Protein AF-A0A345CV96-F1 (afdb_monomer_lite)

Radius of gyration: 43.62 Å; chains: 1; bounding box: 49×122×83 Å

Organism: NCBI:txid65700

pLDDT: mean 70.49, std 18.49, range [38.62, 96.12]

Sequence (139 aa):
MPASTINNYLHKGTEPALGVVLAIAEVEQISLEWLASGLNKDGLAISNPKSSGDDPLKFTWLMIYEFLSREDAEALIRLIHQEGARGILTYPRKDDSIDKAFEDEGASHSAARNQKRALQDGKLDITQSPASDNKGQAR

Secondary structure (DSSP, 8-state):
--HHHHHHHHHS-PPPPHHHHHHHHHHHT--HHHHHHS--SSS--SS---SS---HHHHHHHHHHHHS-HHHHHHHHHHHHHHHHHHHHHS----HHHHHHHHHHHHHHHHHHHHHHHHHTT-----------------

Foldseek 3Di:
DDPVVVVCVPPVVDDDDPVVLVVCCVVVVHDSCCSPPVDDPDPPDDDDPDDDDDDVVVVVVVVVVVPDDPVRVVVVVVVVVVVVVVVVVVPPPPPPVVVVVVVVVVVVVVVVVVVVVVVVVPDDDDDDDDDDDDDDDDD

Structure (mmCIF, N/CA/C/O backbone):
data_AF-A0A345CV96-F1
#
_entry.id   AF-A0A345CV96-F1
#
loop_
_atom_site.group_PDB
_atom_site.id
_atom_site.type_symbol
_atom_site.label_atom_id
_atom_site.label_alt_id
_atom_site.label_comp_id
_atom_site.label_asym_id
_atom_site.label_entity_id
_atom_site.label_seq_id
_atom_site.pdbx_PDB_ins_code
_atom_site.Cartn_x
_atom_site.Cartn_y
_atom_site.Cartn_z
_atom_site.occupancy
_atom_site.B_iso_or_equiv
_atom_site.auth_seq_id
_atom_site.auth_comp_id
_atom_site.auth_asym_id
_atom_site.auth_atom_id
_atom_site.pdbx_PDB_model_num
ATOM 1 N N . MET A 1 1 ? 8.789 -19.114 -24.663 1.00 65.62 1 MET A N 1
ATOM 2 C CA . MET A 1 1 ? 9.533 -18.458 -25.766 1.00 65.62 1 MET A CA 1
ATOM 3 C C . MET A 1 1 ? 10.956 -19.003 -25.827 1.00 65.62 1 MET A C 1
ATOM 5 O O . MET A 1 1 ? 11.481 -19.331 -24.771 1.00 65.62 1 MET A O 1
ATOM 9 N N . PRO A 1 2 ? 11.583 -19.111 -27.012 1.00 84.12 2 PRO A N 1
ATOM 10 C CA . PRO A 1 2 ? 12.987 -19.511 -27.135 1.00 84.12 2 PRO A CA 1
ATOM 11 C C . PRO A 1 2 ? 13.948 -18.445 -26.585 1.00 84.12 2 PRO A C 1
ATOM 13 O O . PRO A 1 2 ? 13.756 -17.252 -26.820 1.00 84.12 2 PRO A O 1
ATOM 16 N N . ALA A 1 3 ? 15.027 -18.866 -25.918 1.00 79.00 3 ALA A N 1
ATOM 17 C CA . ALA A 1 3 ? 16.037 -17.956 -25.360 1.00 79.00 3 ALA A CA 1
ATOM 18 C C . ALA A 1 3 ? 16.734 -17.092 -26.433 1.00 79.00 3 ALA A C 1
ATOM 20 O O . ALA A 1 3 ? 17.081 -15.937 -26.195 1.00 79.00 3 ALA A O 1
ATOM 21 N N . SER A 1 4 ? 16.884 -17.626 -27.649 1.00 79.88 4 SER A N 1
ATOM 22 C CA . SER A 1 4 ? 17.432 -16.900 -28.800 1.00 79.88 4 SER A CA 1
ATOM 23 C C . SER A 1 4 ? 16.568 -15.707 -29.221 1.00 79.88 4 SER A C 1
ATOM 25 O O . SER A 1 4 ? 17.105 -14.699 -29.677 1.00 79.88 4 SER A O 1
ATOM 27 N N . THR A 1 5 ? 15.247 -15.793 -29.036 1.00 82.81 5 THR A N 1
ATOM 28 C CA . THR A 1 5 ? 14.296 -14.720 -29.351 1.00 82.81 5 THR A CA 1
ATOM 29 C C . THR A 1 5 ? 14.452 -13.546 -28.382 1.00 82.81 5 THR A C 1
ATOM 31 O O . THR A 1 5 ? 14.539 -12.407 -28.829 1.00 82.81 5 THR A O 1
ATOM 34 N N . ILE A 1 6 ? 14.607 -13.816 -27.081 1.00 81.06 6 ILE A N 1
ATOM 35 C CA . ILE A 1 6 ? 14.877 -12.788 -26.058 1.00 81.06 6 ILE A CA 1
ATOM 36 C C . ILE A 1 6 ? 16.211 -12.087 -26.323 1.00 81.06 6 ILE A C 1
ATOM 38 O O . ILE A 1 6 ? 16.302 -10.863 -26.268 1.00 81.06 6 ILE A O 1
ATOM 42 N N . ASN A 1 7 ? 17.246 -12.855 -26.668 1.00 81.12 7 ASN A N 1
ATOM 43 C CA . ASN A 1 7 ? 18.571 -12.300 -26.927 1.00 81.12 7 ASN A CA 1
ATOM 44 C C . ASN A 1 7 ? 18.579 -11.301 -28.100 1.00 81.12 7 ASN A C 1
ATOM 46 O O . ASN A 1 7 ? 19.342 -10.334 -28.096 1.00 81.12 7 ASN A O 1
ATOM 50 N N . ASN A 1 8 ? 17.714 -11.515 -29.094 1.00 83.31 8 ASN A N 1
ATOM 51 C CA . ASN A 1 8 ? 17.547 -10.569 -30.191 1.00 83.31 8 ASN A CA 1
ATOM 52 C C . ASN A 1 8 ? 16.914 -9.252 -29.703 1.00 83.31 8 ASN A C 1
ATOM 54 O O . ASN A 1 8 ? 17.420 -8.187 -30.053 1.00 83.31 8 ASN A O 1
ATOM 58 N N . TYR A 1 9 ? 15.889 -9.309 -28.845 1.00 83.62 9 TYR A N 1
ATOM 59 C CA . TYR A 1 9 ? 15.255 -8.111 -28.278 1.00 83.62 9 TYR A CA 1
ATOM 60 C C . TYR A 1 9 ? 16.213 -7.288 -27.405 1.00 83.62 9 TYR A C 1
ATOM 62 O O . TYR A 1 9 ? 16.194 -6.065 -27.473 1.00 83.62 9 TYR A O 1
ATOM 70 N N . LEU A 1 10 ? 17.095 -7.944 -26.645 1.00 79.69 10 LEU A N 1
ATOM 71 C CA . LEU A 1 10 ? 18.016 -7.266 -25.725 1.00 79.69 10 LEU A CA 1
ATOM 72 C C . LEU A 1 10 ? 19.233 -6.632 -26.416 1.00 79.69 10 LEU A C 1
ATOM 74 O O . LEU A 1 10 ? 19.658 -5.549 -26.027 1.00 79.69 10 LEU A O 1
ATOM 78 N N . HIS A 1 11 ? 19.809 -7.294 -27.425 1.00 80.19 11 HIS A N 1
ATOM 79 C CA . HIS A 1 11 ? 21.111 -6.886 -27.978 1.00 80.19 11 HIS A CA 1
ATOM 80 C C . HIS A 1 11 ? 21.063 -6.407 -29.425 1.00 80.19 11 HIS A C 1
ATOM 82 O O . HIS A 1 11 ? 21.991 -5.740 -29.876 1.00 80.19 11 HIS A O 1
ATOM 88 N N . LYS A 1 12 ? 20.023 -6.771 -30.182 1.00 79.94 12 LYS A N 1
ATOM 89 C CA . LYS A 1 1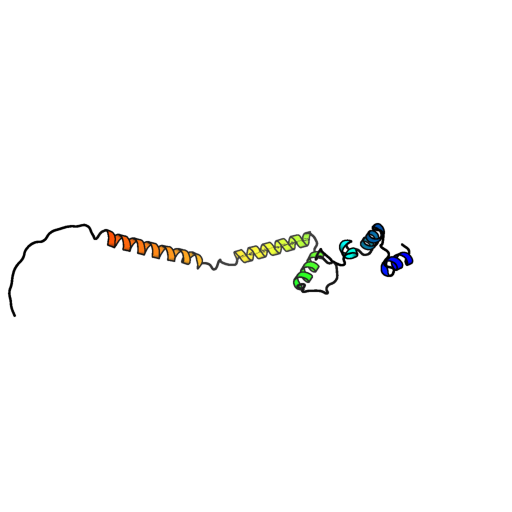2 ? 19.961 -6.496 -31.626 1.00 79.94 12 LYS A CA 1
ATOM 90 C C . LYS A 1 12 ? 19.001 -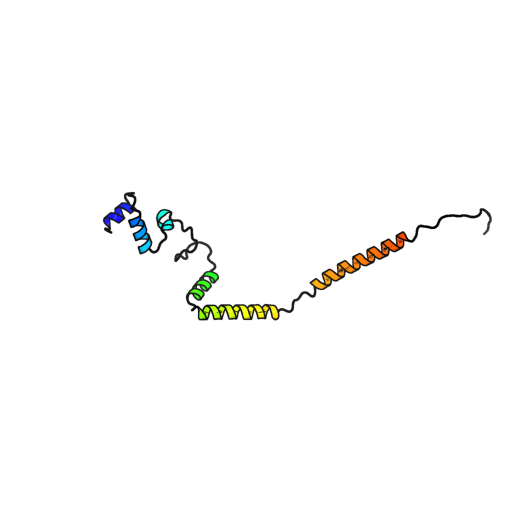5.369 -31.990 1.00 79.94 12 LYS A C 1
ATOM 92 O O . LYS A 1 12 ? 18.819 -5.112 -33.175 1.00 79.94 12 LYS A O 1
ATOM 97 N N . GLY A 1 13 ? 18.394 -4.717 -30.996 1.00 75.19 13 GLY A N 1
ATOM 98 C CA . GLY A 1 13 ? 17.478 -3.593 -31.207 1.00 75.19 13 GLY A CA 1
ATOM 99 C C . GLY A 1 13 ? 16.212 -3.967 -31.981 1.00 75.19 13 GLY A C 1
ATOM 100 O O . GLY A 1 13 ? 15.583 -3.102 -32.578 1.00 75.19 13 GLY A O 1
ATOM 101 N N . THR A 1 14 ? 15.850 -5.252 -32.024 1.00 81.94 14 THR A N 1
ATOM 102 C CA . THR A 1 14 ? 14.579 -5.680 -32.616 1.00 81.94 14 THR A CA 1
ATOM 103 C C . THR A 1 14 ? 13.443 -5.369 -31.654 1.00 81.94 14 THR A C 1
ATOM 105 O O . THR A 1 14 ? 13.534 -5.730 -30.482 1.00 81.94 14 THR A O 1
ATOM 108 N N . GLU A 1 15 ? 12.368 -4.760 -32.144 1.00 83.06 15 GLU A N 1
ATOM 109 C CA . GLU A 1 15 ? 11.197 -4.464 -31.319 1.00 83.06 15 GLU A CA 1
ATOM 110 C C . GLU A 1 15 ? 10.377 -5.741 -31.048 1.00 83.06 15 GLU A C 1
ATOM 112 O O . GLU A 1 15 ? 10.044 -6.480 -31.985 1.00 83.06 15 GLU A O 1
ATOM 117 N N . PRO A 1 16 ? 10.055 -6.052 -29.779 1.00 85.75 16 PRO A N 1
ATOM 118 C CA . PRO A 1 16 ? 9.171 -7.161 -29.447 1.00 85.75 16 PRO A CA 1
ATOM 119 C C . PRO A 1 16 ? 7.712 -6.833 -29.786 1.00 85.75 16 PRO A C 1
ATOM 121 O O . PRO A 1 16 ? 7.253 -5.703 -29.638 1.00 85.75 16 PRO A O 1
ATOM 124 N N . ALA A 1 17 ? 6.942 -7.848 -30.185 1.00 88.75 17 ALA A N 1
ATOM 125 C CA . ALA A 1 17 ? 5.494 -7.705 -30.319 1.00 88.75 17 ALA A CA 1
ATOM 126 C C . ALA A 1 17 ? 4.844 -7.449 -28.946 1.00 88.75 17 ALA A C 1
ATOM 128 O O . ALA A 1 17 ? 5.291 -8.001 -27.942 1.00 88.75 17 ALA A O 1
ATOM 129 N N . LEU A 1 18 ? 3.734 -6.703 -28.896 1.00 87.88 18 LEU A N 1
ATOM 130 C CA . LEU A 1 18 ? 3.047 -6.362 -27.638 1.00 87.88 18 LEU A CA 1
ATOM 131 C C . LEU A 1 18 ? 2.728 -7.589 -26.761 1.00 87.88 18 LEU A C 1
ATOM 133 O O . LEU A 1 18 ? 2.885 -7.538 -25.547 1.00 87.88 18 LEU A O 1
ATOM 137 N N . GLY A 1 19 ? 2.349 -8.719 -27.367 1.00 88.81 19 GLY A N 1
ATOM 138 C CA . GLY A 1 19 ? 2.086 -9.965 -26.634 1.00 88.81 19 GLY A CA 1
ATOM 139 C C . GLY A 1 19 ? 3.307 -10.532 -25.895 1.00 88.81 19 GLY A C 1
ATOM 140 O O . GLY A 1 19 ? 3.160 -11.136 -24.839 1.00 88.81 19 GLY A O 1
ATOM 141 N N . VAL A 1 20 ? 4.517 -10.307 -26.414 1.00 89.38 20 VAL A N 1
ATOM 142 C CA . VAL A 1 20 ? 5.779 -10.693 -25.757 1.00 89.38 20 VAL A CA 1
ATOM 143 C C . VAL A 1 20 ? 6.034 -9.805 -24.543 1.00 89.38 20 VAL A C 1
ATOM 145 O O . VAL A 1 20 ? 6.393 -10.309 -23.484 1.00 89.38 20 VAL A O 1
ATOM 148 N N . VAL A 1 21 ? 5.809 -8.499 -24.691 1.00 90.00 21 VAL A N 1
ATOM 149 C CA . VAL A 1 21 ? 5.966 -7.507 -23.616 1.00 90.00 21 VAL A CA 1
ATOM 150 C C . VAL A 1 21 ? 4.986 -7.793 -22.473 1.00 90.00 21 VAL A C 1
ATOM 152 O O . VAL A 1 21 ? 5.389 -7.803 -21.314 1.00 90.00 21 VAL A O 1
ATOM 155 N N . LEU A 1 22 ? 3.732 -8.124 -22.801 1.00 90.00 22 LEU A N 1
ATOM 156 C CA . LEU A 1 22 ? 2.711 -8.554 -21.838 1.00 90.00 22 LEU A CA 1
ATOM 157 C C . LEU A 1 22 ? 3.123 -9.815 -21.075 1.00 90.00 22 LEU A C 1
ATOM 159 O O . LEU A 1 22 ? 3.047 -9.837 -19.852 1.00 90.00 22 LEU A O 1
ATOM 163 N N . ALA A 1 23 ? 3.604 -10.838 -21.785 1.00 90.00 23 ALA A N 1
ATOM 164 C CA . ALA A 1 23 ? 4.028 -12.085 -21.157 1.00 90.00 23 ALA A CA 1
ATOM 165 C C . ALA A 1 23 ? 5.211 -11.883 -20.196 1.00 90.00 23 ALA A C 1
ATOM 167 O O . ALA A 1 23 ? 5.262 -12.509 -19.143 1.00 90.00 23 ALA A O 1
ATOM 168 N N . ILE A 1 24 ? 6.159 -11.006 -20.540 1.00 87.44 24 ILE A N 1
ATOM 169 C CA . ILE A 1 24 ? 7.282 -10.667 -19.655 1.00 87.44 24 ILE A CA 1
ATOM 170 C C . ILE A 1 24 ? 6.776 -9.910 -18.425 1.00 87.44 24 ILE A C 1
ATOM 172 O O . ILE A 1 24 ? 7.153 -10.256 -17.313 1.00 87.44 24 ILE A O 1
ATOM 176 N N . ALA A 1 25 ? 5.894 -8.925 -18.610 1.00 89.69 25 ALA A N 1
ATOM 177 C CA . ALA A 1 25 ? 5.323 -8.159 -17.505 1.00 89.69 25 ALA A CA 1
ATOM 178 C C . ALA A 1 25 ? 4.562 -9.044 -16.502 1.00 89.69 25 ALA A C 1
ATOM 180 O O . ALA A 1 25 ? 4.700 -8.870 -15.295 1.00 89.69 25 ALA A O 1
ATOM 181 N N . GLU A 1 26 ? 3.811 -10.029 -16.998 1.00 89.44 26 GLU A N 1
ATOM 182 C CA . GLU A 1 26 ? 3.074 -10.991 -16.172 1.00 89.44 26 GLU A CA 1
ATOM 183 C C . GLU A 1 26 ? 4.003 -11.946 -15.408 1.00 89.44 26 GLU A C 1
ATOM 185 O O . GLU A 1 26 ? 3.803 -12.189 -14.217 1.00 89.44 26 GLU A O 1
ATOM 190 N N . VAL A 1 27 ? 5.040 -12.469 -16.071 1.00 91.06 27 VAL A N 1
ATOM 191 C CA . VAL A 1 27 ? 6.009 -13.380 -15.439 1.00 91.06 27 VAL A CA 1
ATOM 192 C C . VAL A 1 27 ? 6.846 -12.658 -14.384 1.00 91.06 27 VAL A C 1
ATOM 194 O O . VAL A 1 27 ? 7.059 -13.199 -13.303 1.00 91.06 27 VAL A O 1
ATOM 197 N N . GLU A 1 28 ? 7.289 -11.438 -14.679 1.00 85.69 28 GLU A N 1
ATOM 198 C CA . GLU A 1 28 ? 8.156 -10.643 -13.802 1.00 85.69 28 GLU A CA 1
ATOM 199 C C . GLU A 1 28 ? 7.368 -9.798 -12.784 1.00 85.69 28 GLU A C 1
ATOM 201 O O . GLU A 1 28 ? 7.970 -9.138 -11.943 1.00 85.69 28 GLU A O 1
ATOM 206 N N . GLN A 1 29 ? 6.029 -9.817 -12.834 1.00 84.75 29 GLN A N 1
ATOM 207 C CA . GLN A 1 29 ? 5.144 -9.046 -11.944 1.00 84.75 29 GLN A CA 1
ATOM 208 C C . GLN A 1 29 ? 5.471 -7.539 -11.920 1.00 84.75 29 GLN A C 1
ATOM 210 O O . GLN A 1 29 ? 5.456 -6.883 -10.879 1.00 84.75 29 GLN A O 1
ATOM 215 N N . ILE A 1 30 ? 5.758 -6.981 -13.095 1.00 86.38 30 ILE A N 1
ATOM 216 C CA . ILE A 1 30 ? 6.099 -5.567 -13.310 1.00 86.38 30 ILE A CA 1
ATOM 217 C C . ILE A 1 30 ? 5.041 -4.891 -14.182 1.00 86.38 30 ILE A C 1
ATOM 219 O O . ILE A 1 30 ? 4.358 -5.532 -14.979 1.00 86.38 30 ILE A O 1
ATOM 223 N N . SER A 1 31 ? 4.910 -3.569 -14.071 1.00 88.31 31 SER A N 1
ATOM 224 C CA . SER A 1 31 ? 3.983 -2.821 -14.921 1.00 88.31 31 SER A CA 1
ATOM 225 C C . SER A 1 31 ? 4.524 -2.670 -16.349 1.00 88.31 31 SER A C 1
ATOM 227 O O . SER A 1 31 ? 5.731 -2.561 -16.578 1.00 88.31 31 SER A O 1
ATOM 229 N N . LEU A 1 32 ? 3.617 -2.608 -17.331 1.00 86.88 32 LEU A N 1
ATOM 230 C CA . LEU A 1 32 ? 3.979 -2.336 -18.729 1.00 86.88 32 LEU A CA 1
ATOM 231 C C . LEU A 1 32 ? 4.655 -0.972 -18.895 1.00 86.88 32 LEU A C 1
ATOM 233 O O . LEU A 1 32 ? 5.568 -0.839 -19.702 1.00 86.88 32 LEU A O 1
ATOM 237 N N . GLU A 1 33 ? 4.227 0.023 -18.118 1.00 85.75 33 GLU A N 1
ATOM 238 C CA . GLU A 1 33 ? 4.821 1.362 -18.124 1.00 85.75 33 GLU A CA 1
ATOM 239 C C . GLU A 1 33 ? 6.273 1.327 -17.626 1.00 85.75 33 GLU A C 1
ATOM 241 O 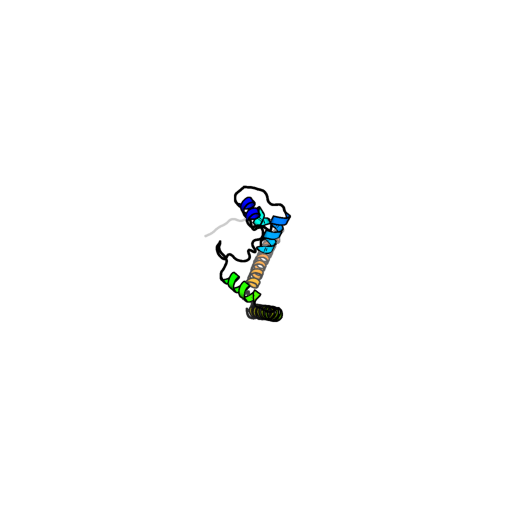O . GLU A 1 33 ? 7.146 1.955 -18.226 1.00 85.75 33 GLU A O 1
ATOM 246 N N . TRP A 1 34 ? 6.559 0.540 -16.581 1.00 86.50 34 TRP A N 1
ATOM 247 C CA . TRP A 1 34 ? 7.928 0.323 -16.118 1.00 86.50 34 TRP A CA 1
ATOM 248 C C . TRP A 1 34 ? 8.759 -0.413 -17.169 1.00 86.50 34 TRP A C 1
ATOM 250 O O . TRP A 1 34 ? 9.879 -0.004 -17.458 1.00 86.50 34 TRP A O 1
ATOM 260 N N . LEU A 1 35 ? 8.204 -1.452 -17.794 1.00 86.19 35 LEU A N 1
ATOM 261 C CA . LEU A 1 35 ? 8.912 -2.219 -18.818 1.00 86.19 35 LEU A CA 1
ATOM 262 C C . LEU A 1 35 ? 9.213 -1.381 -20.076 1.00 86.19 35 LEU A C 1
ATOM 264 O O . LEU A 1 35 ? 10.250 -1.573 -20.705 1.00 86.19 35 LEU A O 1
ATOM 268 N N . ALA A 1 36 ? 8.327 -0.449 -20.436 1.00 85.06 36 ALA A N 1
ATOM 269 C CA . ALA A 1 36 ? 8.461 0.394 -21.624 1.00 85.06 36 ALA A CA 1
ATOM 270 C C . ALA A 1 36 ? 9.293 1.667 -21.389 1.00 85.06 36 ALA A C 1
ATOM 272 O O . ALA A 1 36 ? 10.075 2.058 -22.253 1.00 85.06 36 ALA A O 1
ATOM 273 N N . SER A 1 37 ? 9.117 2.331 -20.243 1.00 81.00 37 SER A N 1
ATOM 274 C CA . SER A 1 37 ? 9.719 3.640 -19.957 1.00 81.00 37 SER A CA 1
ATOM 275 C C . SER A 1 37 ? 10.783 3.603 -18.858 1.00 81.00 37 SER A C 1
ATOM 277 O O . SER A 1 37 ? 11.495 4.591 -18.684 1.00 81.00 37 SER A O 1
ATOM 279 N N . GLY A 1 38 ? 10.868 2.530 -18.070 1.00 72.50 38 GLY A N 1
ATOM 280 C CA . GLY A 1 38 ? 11.717 2.454 -16.875 1.00 72.50 38 GLY A CA 1
ATOM 281 C C . GLY A 1 38 ? 11.263 3.356 -15.720 1.00 72.50 38 GLY A C 1
ATOM 282 O O . GLY A 1 38 ? 11.971 3.477 -14.722 1.00 72.50 38 GLY A O 1
ATOM 283 N N . LEU A 1 39 ? 10.103 4.010 -15.843 1.00 70.06 39 LEU A N 1
ATOM 284 C CA . LEU A 1 39 ? 9.582 4.965 -14.869 1.00 70.06 39 LEU A CA 1
ATOM 285 C C . LEU A 1 39 ? 8.375 4.361 -14.149 1.00 70.06 39 LEU A C 1
ATOM 287 O O . LEU A 1 39 ? 7.349 4.081 -14.763 1.00 70.06 39 LEU A O 1
ATOM 291 N N . ASN A 1 40 ? 8.474 4.211 -12.830 1.00 66.62 40 ASN A N 1
ATOM 292 C CA . ASN A 1 40 ? 7.307 3.936 -11.996 1.00 66.62 40 ASN A CA 1
ATOM 293 C C . ASN A 1 40 ? 6.545 5.251 -11.789 1.00 66.62 40 ASN A C 1
ATOM 295 O O . ASN A 1 40 ? 6.954 6.080 -10.978 1.00 66.62 40 ASN A O 1
ATOM 299 N N . LYS A 1 41 ? 5.459 5.467 -12.542 1.00 59.28 41 LYS A N 1
ATOM 300 C CA . LYS A 1 41 ? 4.545 6.605 -12.308 1.00 59.28 41 LYS A CA 1
ATOM 301 C C . LYS A 1 41 ? 3.733 6.440 -11.021 1.00 59.28 41 LYS A C 1
ATOM 303 O O . LYS A 1 41 ? 3.312 7.435 -10.439 1.00 59.28 41 LYS A O 1
ATOM 308 N N . ASP A 1 42 ? 3.620 5.209 -10.536 1.00 55.47 42 ASP A N 1
ATOM 309 C CA . ASP A 1 42 ? 2.990 4.891 -9.266 1.00 55.47 42 ASP A CA 1
ATOM 310 C C . ASP A 1 42 ? 4.081 4.661 -8.216 1.00 55.47 42 ASP A C 1
ATOM 312 O O . ASP A 1 42 ? 4.780 3.648 -8.220 1.00 55.47 42 ASP A O 1
ATOM 316 N N . GLY A 1 43 ? 4.246 5.625 -7.309 1.00 49.38 43 GLY A N 1
ATOM 317 C CA . GLY A 1 43 ? 5.127 5.561 -6.134 1.00 49.38 43 GLY A CA 1
ATOM 318 C C . GLY A 1 43 ? 4.676 4.548 -5.072 1.00 49.38 43 GLY A C 1
ATOM 319 O O . GLY A 1 43 ? 4.694 4.847 -3.883 1.00 49.38 43 GLY A O 1
ATOM 320 N N . LEU A 1 44 ? 4.252 3.362 -5.502 1.00 50.72 44 LEU A N 1
ATOM 321 C CA . LEU A 1 44 ? 3.953 2.185 -4.691 1.00 50.72 44 LEU A CA 1
ATOM 322 C C . LEU A 1 44 ? 4.812 1.038 -5.230 1.00 50.72 44 LEU A C 1
ATOM 324 O O . LEU A 1 44 ? 4.323 0.018 -5.707 1.00 50.72 44 LEU A O 1
ATOM 328 N N . ALA A 1 45 ? 6.127 1.256 -5.229 1.00 47.88 45 ALA A N 1
ATOM 329 C CA . ALA A 1 45 ? 7.086 0.237 -5.602 1.00 47.88 45 ALA A CA 1
ATOM 330 C C . ALA A 1 45 ? 7.069 -0.874 -4.546 1.00 47.88 45 ALA A C 1
ATOM 332 O O . ALA A 1 45 ? 7.612 -0.735 -3.449 1.00 47.88 45 ALA A O 1
ATOM 333 N N . ILE A 1 46 ? 6.464 -1.995 -4.923 1.00 55.56 46 ILE A N 1
ATOM 334 C CA . ILE A 1 46 ? 6.800 -3.308 -4.395 1.00 55.56 46 ILE A CA 1
ATOM 335 C C . ILE A 1 46 ? 8.325 -3.472 -4.551 1.00 55.56 46 ILE A C 1
ATOM 337 O O . ILE A 1 46 ? 8.875 -3.428 -5.648 1.00 55.56 46 ILE A O 1
ATOM 341 N N . SER A 1 47 ? 8.997 -3.573 -3.403 1.00 54.47 47 SER A N 1
ATOM 342 C CA . SER A 1 47 ? 10.367 -4.056 -3.189 1.00 54.47 47 SER A CA 1
ATOM 343 C C . SER A 1 47 ? 11.511 -3.445 -4.020 1.00 54.47 47 SER A C 1
ATOM 345 O O . SER A 1 47 ? 12.066 -4.087 -4.906 1.00 54.47 47 SER A O 1
ATOM 347 N N . ASN A 1 48 ? 12.006 -2.280 -3.594 1.00 47.44 48 ASN A N 1
ATOM 348 C CA . ASN A 1 48 ? 13.453 -2.074 -3.431 1.00 47.44 48 ASN A CA 1
ATOM 349 C C . ASN A 1 48 ? 13.691 -0.972 -2.372 1.00 47.44 48 ASN A C 1
ATOM 351 O O . ASN A 1 48 ? 13.517 0.203 -2.691 1.00 47.44 48 ASN A O 1
ATOM 355 N N . PRO A 1 49 ? 14.090 -1.284 -1.121 1.00 49.72 49 PRO A N 1
ATOM 356 C CA . PRO A 1 49 ? 14.217 -0.296 -0.039 1.00 49.72 49 PRO A CA 1
ATOM 357 C C . PRO A 1 49 ? 15.494 0.561 -0.152 1.00 49.72 49 PRO A C 1
ATOM 359 O O . PRO A 1 49 ? 16.160 0.856 0.839 1.00 49.72 49 PRO A O 1
ATOM 362 N N . LYS A 1 50 ? 15.903 0.929 -1.368 1.00 54.50 50 LYS A N 1
ATOM 363 C CA . LYS A 1 50 ? 17.126 1.698 -1.616 1.00 54.50 50 LYS A CA 1
ATOM 364 C C . LYS A 1 50 ? 16.899 2.833 -2.601 1.00 54.50 50 LYS A C 1
ATOM 366 O O . LYS A 1 50 ? 17.564 2.894 -3.627 1.00 54.50 50 LYS A O 1
ATOM 371 N N . SER A 1 51 ? 16.032 3.773 -2.249 1.00 51.06 51 SER A N 1
ATOM 372 C CA . SER A 1 51 ? 16.237 5.173 -2.629 1.00 51.06 51 SER A CA 1
ATOM 373 C C . SER A 1 51 ? 15.231 6.081 -1.934 1.00 51.06 51 SER A C 1
ATOM 375 O O . SER A 1 51 ? 14.029 5.894 -2.077 1.00 51.06 51 SER A O 1
ATOM 377 N N . SER A 1 52 ? 15.771 7.113 -1.279 1.00 45.97 52 SER A N 1
ATOM 378 C CA . SER A 1 52 ? 15.115 8.347 -0.821 1.00 45.97 52 SER A CA 1
ATOM 379 C C . SER A 1 52 ? 14.110 8.253 0.336 1.00 45.97 52 SER A C 1
ATOM 381 O O . SER A 1 52 ? 12.908 8.235 0.132 1.00 45.97 52 SER A O 1
ATOM 383 N N . GLY A 1 53 ? 14.628 8.372 1.565 1.00 53.12 53 GLY A N 1
ATOM 384 C CA . GLY A 1 53 ? 13.943 9.104 2.640 1.00 53.12 53 GLY A CA 1
ATOM 385 C C . GLY A 1 53 ? 12.693 8.474 3.254 1.00 53.12 53 GLY A C 1
ATOM 386 O O . GLY A 1 53 ? 11.927 9.202 3.880 1.00 53.12 53 GLY A O 1
ATOM 387 N N . ASP A 1 54 ? 12.482 7.168 3.100 1.00 60.69 54 ASP A N 1
ATOM 388 C CA . ASP A 1 54 ? 11.369 6.498 3.765 1.00 60.69 54 ASP A CA 1
ATOM 389 C C . ASP A 1 54 ? 11.554 6.521 5.283 1.00 60.69 54 ASP A C 1
ATOM 391 O O . ASP A 1 54 ? 12.553 6.038 5.822 1.00 60.69 54 ASP A O 1
ATOM 395 N N . ASP A 1 55 ? 10.575 7.110 5.968 1.00 80.69 55 ASP A N 1
ATOM 396 C CA . ASP A 1 55 ? 10.478 7.093 7.420 1.00 80.69 55 ASP A CA 1
ATOM 397 C C . ASP A 1 55 ? 10.456 5.625 7.896 1.00 80.69 55 ASP A C 1
ATOM 399 O O . ASP A 1 55 ? 9.496 4.898 7.605 1.00 80.69 55 ASP A O 1
ATOM 403 N N . PRO A 1 56 ? 11.492 5.156 8.619 1.00 85.62 56 PRO A N 1
ATOM 404 C CA . PRO A 1 56 ? 11.575 3.769 9.067 1.00 85.62 56 PRO A CA 1
ATOM 405 C C . PRO A 1 56 ? 10.393 3.391 9.964 1.00 85.62 56 PRO A C 1
ATOM 407 O O . PRO A 1 56 ? 9.998 2.221 10.009 1.00 85.62 56 PRO A O 1
ATOM 410 N N . LEU A 1 57 ? 9.789 4.371 10.644 1.00 87.06 57 LEU A N 1
ATOM 411 C CA . LEU A 1 57 ? 8.597 4.157 11.450 1.00 87.06 57 LEU A CA 1
ATOM 412 C C . LEU A 1 57 ? 7.380 3.871 10.569 1.00 87.06 57 LEU A C 1
ATOM 414 O O . LEU A 1 57 ? 6.648 2.920 10.836 1.00 87.06 57 LEU A O 1
ATOM 418 N N . LYS A 1 58 ? 7.195 4.637 9.489 1.00 87.94 58 LYS A N 1
ATOM 419 C CA . LYS A 1 58 ? 6.132 4.402 8.503 1.00 87.94 58 LYS A CA 1
ATOM 420 C C . LYS A 1 58 ? 6.261 3.018 7.873 1.00 87.94 58 LYS A C 1
ATOM 422 O O . LYS A 1 58 ? 5.264 2.310 7.770 1.00 87.94 58 LYS A O 1
ATOM 427 N N . PHE A 1 59 ? 7.475 2.613 7.498 1.00 87.44 59 PHE A N 1
ATOM 428 C CA . PHE A 1 59 ? 7.722 1.275 6.956 1.00 87.44 59 PHE A CA 1
ATOM 429 C C . PHE A 1 59 ? 7.371 0.174 7.965 1.00 87.44 59 PHE A C 1
ATOM 431 O O . PHE A 1 59 ? 6.653 -0.768 7.637 1.00 87.44 59 PHE A O 1
ATOM 438 N N . THR A 1 60 ? 7.819 0.323 9.213 1.00 90.75 60 THR A N 1
ATOM 439 C CA . THR A 1 60 ? 7.513 -0.633 10.287 1.00 90.75 60 THR A CA 1
ATOM 440 C C . THR A 1 60 ? 6.009 -0.709 10.555 1.00 90.75 60 THR A C 1
ATOM 442 O O . THR A 1 60 ? 5.470 -1.797 10.731 1.00 90.75 60 THR A O 1
ATOM 445 N N . TRP A 1 61 ? 5.309 0.428 10.537 1.00 93.12 61 TRP A N 1
ATOM 446 C CA . TRP A 1 61 ? 3.858 0.477 10.705 1.00 93.12 61 TRP A CA 1
ATOM 447 C C . TRP A 1 61 ? 3.112 -0.234 9.575 1.00 93.12 61 TRP A C 1
ATOM 449 O O . TRP A 1 61 ? 2.212 -1.021 9.851 1.00 93.12 61 TRP A O 1
ATOM 459 N N . LEU A 1 62 ? 3.503 0.003 8.319 1.00 90.31 62 LEU A N 1
ATOM 460 C CA . LEU A 1 62 ? 2.908 -0.673 7.164 1.00 90.31 62 LEU A CA 1
ATOM 461 C C . LEU A 1 62 ? 3.132 -2.184 7.228 1.00 90.31 62 LEU A C 1
ATOM 463 O O . LEU A 1 62 ? 2.183 -2.937 7.044 1.00 90.31 62 LEU A O 1
ATOM 467 N N . MET A 1 63 ? 4.344 -2.618 7.584 1.00 90.12 63 MET A N 1
ATOM 468 C CA . MET A 1 63 ? 4.645 -4.033 7.794 1.00 90.12 63 MET A CA 1
ATOM 469 C C . MET A 1 63 ? 3.732 -4.638 8.863 1.00 90.12 63 MET A C 1
ATOM 471 O O . MET A 1 63 ? 3.111 -5.665 8.620 1.00 90.12 63 MET A O 1
ATOM 475 N N . ILE A 1 64 ? 3.624 -4.004 10.035 1.00 91.31 64 ILE A N 1
ATOM 476 C CA . ILE A 1 64 ? 2.756 -4.490 11.116 1.00 91.31 64 ILE A CA 1
ATOM 477 C C . ILE A 1 64 ? 1.312 -4.581 10.620 1.00 91.31 64 ILE A C 1
ATOM 479 O O . ILE A 1 64 ? 0.690 -5.624 10.781 1.00 91.31 64 ILE A O 1
ATOM 483 N N . TYR A 1 65 ? 0.803 -3.528 9.979 1.00 92.88 65 TYR A N 1
ATOM 484 C CA . TYR A 1 65 ? -0.561 -3.476 9.459 1.00 92.88 65 TYR A CA 1
ATOM 485 C C . TYR A 1 65 ? -0.870 -4.598 8.458 1.00 92.88 65 TYR A C 1
ATOM 487 O O . TYR A 1 65 ? -1.940 -5.192 8.544 1.00 92.88 65 TYR A O 1
ATOM 495 N N . GLU A 1 66 ? 0.059 -4.934 7.557 1.00 90.56 66 GLU A N 1
ATOM 496 C CA . GLU A 1 66 ? -0.120 -6.029 6.590 1.00 90.56 66 GLU A CA 1
ATOM 497 C C . GLU A 1 66 ? -0.276 -7.408 7.248 1.00 90.56 66 GLU A C 1
ATOM 499 O O . GLU A 1 66 ? -0.917 -8.291 6.678 1.00 90.56 66 GLU A O 1
ATOM 504 N N . PHE A 1 67 ? 0.269 -7.601 8.452 1.00 92.19 67 PHE A N 1
ATOM 505 C CA . PHE A 1 67 ? 0.124 -8.845 9.212 1.00 92.19 67 PHE A CA 1
ATOM 506 C C . PHE A 1 67 ? -1.131 -8.893 10.093 1.00 92.19 67 PHE A C 1
ATOM 508 O O . PHE A 1 67 ? -1.437 -9.954 10.641 1.00 92.19 67 PHE A O 1
ATOM 515 N N . LEU A 1 68 ? -1.857 -7.782 10.255 1.00 94.31 68 LEU A N 1
ATOM 516 C CA . LEU A 1 68 ? -3.086 -7.769 11.044 1.00 94.31 68 LEU A CA 1
ATOM 517 C C . LEU A 1 68 ? -4.250 -8.361 10.243 1.00 94.31 68 LEU A C 1
ATOM 519 O O . LEU A 1 68 ? -4.479 -8.022 9.082 1.00 94.31 68 LEU A O 1
ATOM 523 N N . SER A 1 69 ? -5.040 -9.208 10.904 1.00 94.12 69 SER A N 1
ATOM 524 C CA . SER A 1 69 ? -6.350 -9.597 10.388 1.00 94.12 69 SER A CA 1
ATOM 525 C C . SER A 1 69 ? -7.289 -8.386 10.344 1.00 94.12 69 SER A C 1
ATOM 527 O O . SER A 1 69 ? -7.052 -7.357 10.989 1.00 94.12 69 SER A O 1
ATOM 529 N N . ARG A 1 70 ? -8.391 -8.494 9.597 1.00 93.00 70 ARG A N 1
ATOM 530 C CA . ARG A 1 70 ? -9.390 -7.419 9.528 1.00 93.00 70 ARG A CA 1
ATOM 531 C C . ARG A 1 70 ? -9.967 -7.124 10.913 1.00 93.00 70 ARG A C 1
ATOM 533 O O . ARG A 1 70 ? -10.178 -5.965 11.257 1.00 93.00 70 ARG A O 1
ATOM 540 N N . GLU A 1 71 ? -10.171 -8.169 11.702 1.00 96.12 71 GLU A N 1
ATOM 541 C CA . GLU A 1 71 ? -10.681 -8.115 13.066 1.00 96.12 71 GLU A CA 1
ATOM 542 C C . GLU A 1 71 ? -9.700 -7.390 14.000 1.00 96.12 71 GLU A C 1
ATOM 544 O O . GLU A 1 71 ? -10.102 -6.490 14.743 1.00 96.12 71 GLU A O 1
ATOM 549 N N . ASP A 1 72 ? -8.408 -7.717 13.915 1.00 94.50 72 ASP A N 1
ATOM 550 C CA . ASP A 1 72 ? -7.363 -7.084 14.730 1.00 94.50 72 ASP A CA 1
ATOM 551 C C . ASP A 1 72 ? -7.146 -5.619 14.339 1.00 94.50 72 ASP A C 1
ATOM 553 O O . ASP A 1 72 ? -6.977 -4.756 15.205 1.00 94.50 72 ASP A O 1
ATOM 557 N N . ALA A 1 73 ? -7.198 -5.305 13.041 1.00 94.69 73 ALA A N 1
ATOM 558 C CA . ALA A 1 73 ? -7.097 -3.935 12.549 1.00 94.69 73 ALA A CA 1
ATOM 559 C C . ALA A 1 73 ? -8.278 -3.077 13.033 1.00 94.69 73 ALA A C 1
ATOM 561 O O . ALA A 1 73 ? -8.084 -1.949 13.494 1.00 94.69 73 ALA A O 1
ATOM 562 N N . GLU A 1 74 ? -9.502 -3.614 12.990 1.00 95.69 74 GLU A N 1
ATOM 563 C CA . GLU A 1 74 ? -10.689 -2.943 13.529 1.00 95.69 74 GLU A CA 1
ATOM 564 C C . GLU A 1 74 ? -10.580 -2.725 15.047 1.00 95.69 74 GLU A C 1
ATOM 566 O O . GLU A 1 74 ? -10.916 -1.642 15.542 1.00 95.69 74 GLU A O 1
ATOM 571 N N . ALA A 1 75 ? -10.080 -3.714 15.794 1.00 94.56 75 ALA A N 1
ATOM 572 C CA . ALA A 1 75 ? -9.848 -3.591 17.231 1.00 94.56 75 ALA A CA 1
ATOM 573 C C . ALA A 1 75 ? -8.801 -2.510 17.554 1.00 94.56 75 ALA A C 1
ATOM 575 O O . ALA A 1 75 ? -9.024 -1.679 18.441 1.00 94.56 75 ALA A O 1
ATOM 576 N N . LEU A 1 76 ? -7.701 -2.466 16.798 1.00 94.06 76 LEU A N 1
ATOM 577 C CA . LEU A 1 76 ? -6.636 -1.478 16.964 1.00 94.06 76 LEU A CA 1
ATOM 578 C C . LEU A 1 76 ? -7.130 -0.051 16.693 1.00 94.06 76 LEU A C 1
ATOM 580 O O . LEU A 1 76 ? -6.871 0.853 17.487 1.00 94.06 76 LEU A O 1
ATOM 584 N N . ILE A 1 77 ? -7.910 0.153 15.627 1.00 94.38 77 ILE A N 1
ATOM 585 C CA . ILE A 1 77 ? -8.511 1.459 15.310 1.00 94.38 77 ILE A CA 1
ATOM 586 C C . ILE A 1 77 ? -9.455 1.914 16.429 1.00 94.38 77 ILE A C 1
ATOM 588 O O . ILE A 1 77 ? -9.408 3.073 16.848 1.00 94.38 77 ILE A O 1
ATOM 592 N N . ARG A 1 78 ? -10.298 1.011 16.949 1.00 94.81 78 ARG A N 1
ATOM 593 C CA . ARG A 1 78 ? -11.213 1.323 18.061 1.00 94.81 78 ARG A CA 1
ATOM 594 C C . ARG A 1 78 ? -10.458 1.734 19.320 1.00 94.81 78 ARG A C 1
ATOM 596 O O . ARG A 1 78 ? -10.860 2.699 19.968 1.00 94.81 78 ARG A O 1
ATOM 603 N N . LEU A 1 79 ? -9.367 1.038 19.639 1.00 94.38 79 LEU A N 1
ATOM 604 C CA . LEU A 1 79 ? -8.524 1.353 20.790 1.00 94.38 79 LEU A CA 1
ATOM 605 C C . LEU A 1 79 ? -7.881 2.739 20.648 1.00 94.38 79 LEU A C 1
ATOM 607 O O . LEU A 1 79 ? -7.988 3.559 21.558 1.00 94.38 79 LEU A O 1
ATOM 611 N N . ILE A 1 80 ? -7.284 3.028 19.486 1.00 93.06 80 ILE A N 1
ATOM 612 C CA . ILE A 1 80 ? -6.678 4.336 19.191 1.00 93.06 80 ILE A CA 1
ATOM 613 C C . ILE A 1 80 ? -7.723 5.451 19.312 1.00 93.06 80 ILE A C 1
ATOM 615 O O . ILE A 1 80 ? -7.462 6.483 19.9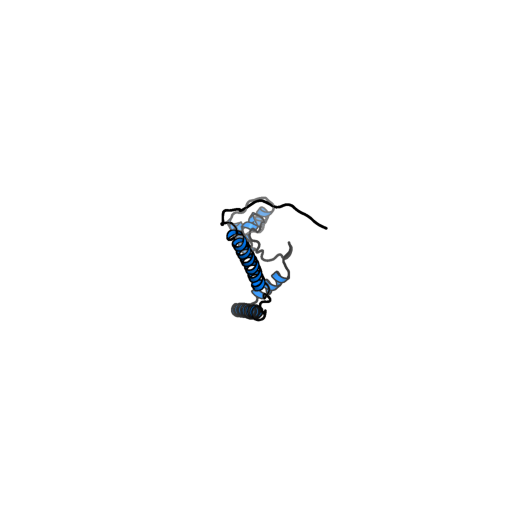27 1.00 93.06 80 ILE A O 1
ATOM 619 N N . HIS A 1 81 ? -8.925 5.240 18.773 1.00 91.50 81 HIS A N 1
ATOM 620 C CA . HIS A 1 81 ? -10.009 6.214 18.862 1.00 91.50 81 HIS A CA 1
ATOM 621 C C . HIS A 1 81 ? -10.475 6.441 20.309 1.00 91.50 81 HIS A C 1
ATOM 623 O O . HIS A 1 81 ? -10.676 7.582 20.723 1.00 91.50 81 HIS A O 1
ATOM 629 N N . GLN A 1 82 ? -10.642 5.374 21.093 1.00 92.06 82 GLN A N 1
ATOM 630 C CA . GLN A 1 82 ? -11.074 5.465 22.489 1.00 92.06 82 GLN A CA 1
ATOM 631 C C . GLN A 1 82 ? -10.057 6.214 23.356 1.00 92.06 82 GLN A C 1
ATOM 633 O O . GLN A 1 82 ? -10.444 7.086 24.136 1.00 92.06 82 GLN A O 1
ATOM 638 N N . GLU A 1 83 ? -8.771 5.906 23.206 1.00 87.94 83 GLU A N 1
ATOM 639 C CA . GLU A 1 83 ? -7.706 6.580 23.951 1.00 87.94 83 GLU A CA 1
ATOM 640 C C . GLU A 1 83 ? -7.493 8.021 23.463 1.00 87.94 83 GLU A C 1
ATOM 642 O O . GLU A 1 83 ? -7.307 8.924 24.278 1.00 87.94 83 GLU A O 1
ATOM 647 N N . GLY A 1 84 ? -7.651 8.285 22.162 1.00 86.94 84 GLY A N 1
ATOM 648 C CA . GLY A 1 84 ? -7.671 9.646 21.619 1.00 86.94 84 GLY A CA 1
ATOM 649 C C . GLY A 1 84 ? -8.810 10.495 22.194 1.00 86.94 84 GLY A C 1
ATOM 650 O O . GLY A 1 84 ? -8.580 11.608 22.670 1.00 86.94 84 GLY A O 1
ATOM 651 N N . ALA A 1 85 ? -10.033 9.956 22.231 1.00 85.62 85 ALA A N 1
ATOM 652 C CA . ALA A 1 85 ? -11.189 10.630 22.823 1.00 85.62 85 ALA A CA 1
ATOM 653 C C . ALA A 1 85 ? -11.005 10.867 24.332 1.00 85.62 85 ALA A C 1
ATOM 655 O O . ALA A 1 85 ? -11.312 11.950 24.833 1.00 85.62 85 ALA A O 1
ATOM 656 N N . ARG A 1 86 ? -10.453 9.887 25.059 1.00 84.31 86 ARG A N 1
ATOM 657 C CA . ARG A 1 86 ? -10.100 10.040 26.478 1.00 84.31 86 ARG A CA 1
ATOM 658 C C . ARG A 1 86 ? -9.059 11.129 26.698 1.00 84.31 86 ARG A C 1
ATOM 660 O O . ARG A 1 86 ? -9.233 11.918 27.621 1.00 84.31 86 ARG A O 1
ATOM 667 N N . GLY A 1 87 ? -8.026 11.218 25.864 1.00 80.62 87 GLY A N 1
ATOM 668 C CA . GLY A 1 87 ? -7.016 12.275 25.949 1.00 80.62 87 GLY A CA 1
ATOM 669 C C . GLY A 1 87 ? -7.616 13.677 25.819 1.00 80.62 87 GLY A C 1
ATOM 670 O O . GLY A 1 87 ? -7.296 14.552 26.618 1.00 80.62 87 GLY A O 1
ATOM 671 N N . ILE A 1 88 ? -8.555 13.866 24.886 1.00 81.00 88 ILE A N 1
ATOM 672 C CA . ILE A 1 88 ? -9.273 15.140 24.700 1.00 81.00 88 ILE A CA 1
ATOM 673 C C . ILE A 1 88 ? -10.136 15.477 25.924 1.00 81.00 88 ILE A C 1
ATOM 675 O O . ILE A 1 88 ? -10.140 16.617 26.374 1.00 81.00 88 ILE A O 1
ATOM 679 N N . LEU A 1 89 ? -10.841 14.491 26.487 1.00 77.44 89 LEU A N 1
ATOM 680 C CA . LEU A 1 89 ? -11.681 14.687 27.676 1.00 77.44 89 LEU A CA 1
ATOM 681 C C . LEU A 1 89 ? -10.864 14.903 28.962 1.00 77.44 89 LEU A C 1
ATOM 683 O O . LEU A 1 89 ? -11.331 15.569 29.882 1.00 77.44 89 LEU A O 1
ATOM 687 N N . THR A 1 90 ? -9.659 14.332 29.035 1.00 73.25 90 THR A N 1
ATOM 688 C CA . THR A 1 90 ? -8.765 14.418 30.204 1.00 73.25 90 THR A CA 1
ATOM 689 C C . THR A 1 90 ? -7.899 15.673 30.176 1.00 73.25 90 THR A C 1
ATOM 691 O O . THR A 1 90 ? -7.319 16.030 31.196 1.00 73.25 90 THR A O 1
ATOM 694 N N . TYR A 1 91 ? -7.819 16.371 29.041 1.00 59.91 91 TYR A N 1
ATOM 695 C CA . TYR A 1 91 ? -7.259 17.713 28.989 1.00 59.91 91 TYR A CA 1
ATOM 696 C C . TYR A 1 91 ? -8.349 18.697 29.441 1.00 59.91 91 TYR A C 1
ATOM 698 O O . TYR A 1 91 ? -9.222 19.037 28.639 1.00 59.91 91 TYR A O 1
ATOM 706 N N . PRO A 1 92 ? -8.360 19.181 30.703 1.00 58.06 92 PRO A N 1
ATOM 707 C CA . PRO A 1 92 ? -9.150 20.357 31.008 1.00 58.06 92 PRO A CA 1
ATOM 708 C C . PRO A 1 92 ? -8.650 21.449 30.069 1.00 58.06 92 PRO A C 1
ATOM 710 O O . PRO A 1 92 ? -7.459 21.763 30.034 1.00 58.06 92 PRO A O 1
ATOM 713 N N . ARG A 1 93 ? -9.568 21.959 29.252 1.00 53.38 93 ARG A N 1
ATOM 714 C CA . ARG A 1 93 ? -9.392 23.120 28.391 1.00 53.38 93 ARG A CA 1
ATOM 715 C C . ARG A 1 93 ? -8.716 24.224 29.206 1.00 53.38 93 ARG A C 1
ATOM 717 O O . ARG A 1 93 ? -9.370 24.910 29.981 1.00 53.38 93 ARG A O 1
ATOM 724 N N . LYS A 1 94 ? -7.394 24.358 29.082 1.00 52.66 94 LYS A N 1
ATOM 725 C CA . LYS A 1 94 ? -6.603 25.405 29.733 1.00 52.66 94 LYS A CA 1
ATOM 726 C C . LYS A 1 94 ? -6.774 26.687 28.926 1.00 52.66 94 LYS A C 1
ATOM 728 O O . LYS A 1 94 ? -5.825 27.164 28.327 1.00 52.66 94 LYS A O 1
ATOM 733 N N . ASP A 1 95 ? -8.006 27.174 28.872 1.00 52.59 95 ASP A N 1
ATOM 734 C CA . ASP A 1 95 ? -8.401 28.370 28.136 1.00 52.59 95 ASP A CA 1
ATOM 735 C C . ASP A 1 95 ? -9.424 29.183 28.945 1.00 52.59 95 ASP A C 1
ATOM 737 O O . ASP A 1 95 ? -10.450 29.608 28.432 1.00 52.59 95 ASP A O 1
ATOM 741 N N . ASP A 1 96 ? -9.086 29.494 30.200 1.00 54.22 96 ASP A N 1
ATOM 742 C CA . ASP A 1 96 ? -9.631 30.681 30.885 1.00 54.22 96 ASP A CA 1
ATOM 743 C C . ASP A 1 96 ? -9.041 31.987 30.290 1.00 54.22 96 ASP A C 1
ATOM 745 O O . ASP A 1 96 ? -9.343 33.097 30.728 1.00 54.22 96 ASP A O 1
ATOM 749 N N . SER A 1 97 ? -8.154 31.870 29.295 1.00 53.41 97 SER A N 1
ATOM 750 C CA . SER A 1 97 ? -7.524 32.969 28.558 1.00 53.41 97 SER A CA 1
ATOM 751 C C . SER A 1 97 ? -8.385 33.527 27.424 1.00 53.41 97 SER A C 1
ATOM 753 O O . SER A 1 97 ? -8.180 34.676 27.042 1.00 53.41 97 SER A O 1
ATOM 755 N N . ILE A 1 98 ? -9.340 32.757 26.887 1.00 55.84 98 ILE A N 1
ATOM 756 C CA . ILE A 1 98 ? -10.163 33.212 25.754 1.00 55.84 98 ILE A CA 1
ATOM 757 C C . ILE A 1 98 ? -11.357 34.037 26.253 1.00 55.84 98 ILE A C 1
ATOM 759 O O . ILE A 1 98 ? -11.671 35.068 25.664 1.00 55.84 98 ILE A O 1
ATOM 763 N N . ASP A 1 99 ? -11.953 33.666 27.389 1.00 55.16 99 ASP A N 1
ATOM 764 C CA . ASP A 1 99 ? -13.074 34.420 27.969 1.00 55.16 99 ASP A CA 1
ATOM 765 C C . ASP A 1 99 ? -12.631 35.806 28.476 1.00 55.16 99 ASP A C 1
ATOM 767 O O . ASP A 1 99 ? -13.359 36.788 28.335 1.00 55.16 99 ASP A O 1
ATOM 771 N N . LYS A 1 100 ? -11.380 35.939 28.941 1.00 51.94 100 LYS A N 1
ATOM 772 C CA . LYS A 1 100 ? -10.815 37.233 29.366 1.00 51.94 100 LYS A CA 1
ATOM 773 C C . LYS A 1 100 ? -10.441 38.179 28.225 1.00 51.94 100 LYS A C 1
ATOM 775 O O . LYS A 1 100 ? -10.278 39.369 28.474 1.00 51.94 100 LYS A O 1
ATOM 780 N N . ALA A 1 101 ? -10.317 37.690 26.991 1.00 53.38 101 ALA A N 1
ATOM 781 C CA . ALA A 1 101 ? -10.052 38.545 25.833 1.00 53.38 101 ALA A CA 1
ATOM 782 C C . ALA A 1 101 ? -11.318 39.280 25.351 1.00 53.38 101 ALA A C 1
ATOM 784 O O . ALA A 1 101 ? -11.218 40.364 24.782 1.00 53.38 101 ALA A O 1
ATOM 785 N N . PHE A 1 102 ? -12.508 38.730 25.619 1.00 52.59 102 PHE A N 1
ATOM 786 C CA . PHE A 1 102 ? -13.782 39.345 25.228 1.00 52.59 102 PHE A CA 1
ATOM 787 C C . PHE A 1 102 ? -14.355 40.305 26.282 1.00 52.59 102 PHE A C 1
ATOM 789 O O . PHE A 1 102 ? -15.150 41.180 25.937 1.00 52.59 102 PHE A O 1
ATOM 796 N N . GLU A 1 103 ? -13.941 40.197 27.548 1.00 57.41 103 GLU A N 1
ATOM 797 C CA . GLU A 1 103 ? -14.338 41.155 28.592 1.00 57.41 103 GLU A CA 1
ATOM 798 C C . GLU A 1 103 ? -13.588 42.501 28.490 1.00 57.41 103 GLU A C 1
ATOM 800 O O . GLU A 1 103 ? -14.151 43.542 28.839 1.00 57.41 103 GLU A O 1
ATOM 805 N N . ASP A 1 104 ? -12.363 42.521 27.949 1.00 54.97 104 ASP A N 1
ATOM 806 C CA . ASP A 1 104 ? -11.530 43.737 27.886 1.00 54.97 104 ASP A CA 1
ATOM 807 C C . ASP A 1 104 ? -11.951 44.717 26.762 1.00 54.97 104 ASP A C 1
ATOM 809 O O . ASP A 1 104 ? -11.898 45.941 26.926 1.00 54.97 104 ASP A O 1
ATOM 813 N N . GLU A 1 105 ? -12.501 44.221 25.643 1.00 54.41 105 GLU A N 1
ATOM 814 C CA . GLU A 1 105 ? -13.032 45.094 24.577 1.00 54.41 105 GLU A CA 1
ATOM 815 C C . GLU A 1 105 ? -14.380 45.752 24.935 1.00 54.41 105 GLU A C 1
ATOM 817 O O . GLU A 1 105 ? -14.696 46.846 24.446 1.00 54.41 105 GLU A O 1
ATOM 822 N N . GLY A 1 106 ? -15.167 45.137 25.826 1.00 53.28 106 GLY A N 1
ATOM 823 C CA . GLY A 1 106 ? -16.450 45.679 26.287 1.00 53.28 106 GLY A CA 1
ATOM 824 C C . GLY A 1 106 ? -16.303 46.852 27.264 1.00 53.28 106 GLY A C 1
ATOM 825 O O . GLY A 1 106 ? -17.083 47.813 27.221 1.00 53.28 106 GLY A O 1
ATOM 826 N N . ALA A 1 107 ? -15.271 46.823 28.114 1.00 56.06 107 ALA A N 1
ATOM 827 C CA . ALA A 1 107 ? -15.017 47.872 29.101 1.00 56.06 107 ALA A CA 1
ATOM 828 C C . ALA A 1 107 ? -14.595 49.198 28.439 1.00 56.06 107 ALA A C 1
ATOM 830 O O . ALA A 1 107 ? -15.130 50.260 28.777 1.00 56.06 107 ALA A O 1
ATOM 831 N N . SER A 1 108 ? -13.727 49.141 27.422 1.00 55.34 108 SER A N 1
ATOM 832 C CA . SER A 1 108 ? -13.228 50.336 26.722 1.00 55.34 108 SER A CA 1
ATOM 833 C C . SER A 1 108 ? -14.298 51.047 25.875 1.00 55.34 108 SER A C 1
ATOM 835 O O . SER A 1 108 ? -14.326 52.281 25.816 1.00 55.34 108 SER A O 1
ATOM 837 N N . HIS A 1 109 ? -15.246 50.312 25.276 1.00 53.59 109 HIS A N 1
ATOM 838 C CA . HIS A 1 109 ? -16.324 50.911 24.471 1.00 53.59 109 HIS A CA 1
ATOM 839 C C . HIS A 1 109 ? -17.400 51.629 25.308 1.00 53.59 109 HIS A C 1
ATOM 841 O O . HIS A 1 109 ? -17.997 52.608 24.845 1.00 53.59 109 HIS A O 1
ATOM 847 N N . SER A 1 110 ? -17.643 51.193 26.550 1.00 54.69 110 SER A N 1
ATOM 848 C CA . SER A 1 110 ? -18.614 51.843 27.446 1.00 54.69 110 SER A CA 1
ATOM 849 C C . SER A 1 110 ? -18.084 53.157 28.047 1.00 54.69 110 SER A C 1
ATOM 851 O O . SER A 1 110 ? -18.831 54.136 28.151 1.00 54.69 110 SER A O 1
ATOM 853 N N . ALA A 1 111 ? -16.778 53.231 28.337 1.00 56.09 111 ALA A N 1
ATOM 854 C CA . ALA A 1 111 ? -16.124 54.441 28.840 1.00 56.09 111 ALA A CA 1
ATOM 855 C C . ALA A 1 111 ? -16.105 55.570 27.789 1.00 56.09 111 ALA A C 1
ATOM 857 O O . ALA A 1 111 ? -16.454 56.715 28.091 1.00 56.09 111 ALA A O 1
ATOM 858 N N . ALA A 1 112 ? -15.813 55.242 26.524 1.00 54.88 112 ALA A N 1
ATOM 859 C CA . ALA A 1 112 ? -15.792 56.217 25.429 1.00 54.88 112 ALA A CA 1
ATOM 860 C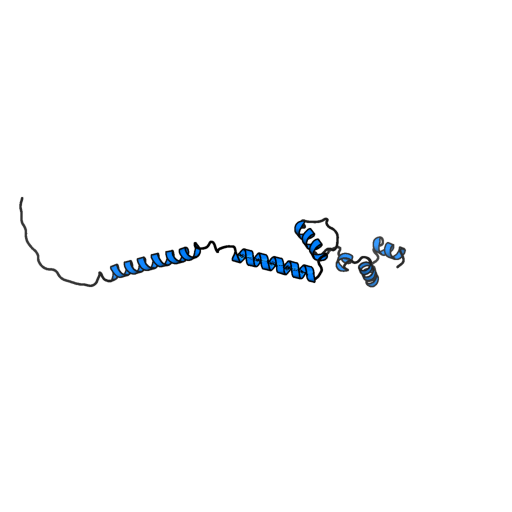 C . ALA A 1 112 ? -17.186 56.796 25.098 1.00 54.88 112 ALA A C 1
ATOM 862 O O . ALA A 1 112 ? -17.303 57.945 24.656 1.00 54.88 112 ALA A O 1
ATOM 863 N N . ARG A 1 113 ? -18.263 56.032 25.337 1.00 56.75 113 ARG A N 1
ATOM 864 C CA . ARG A 1 113 ? -19.647 56.486 25.111 1.00 56.75 113 ARG A CA 1
ATOM 865 C C . ARG A 1 113 ? -20.133 57.449 26.197 1.00 56.75 113 ARG A C 1
ATOM 867 O O . ARG A 1 113 ? -20.848 58.402 25.882 1.00 56.75 113 ARG A O 1
ATOM 874 N N . ASN A 1 114 ? -19.713 57.249 27.446 1.00 56.12 114 ASN A N 1
ATOM 875 C CA . ASN A 1 114 ? -20.089 58.125 28.559 1.00 56.12 114 ASN A CA 1
ATOM 876 C C . ASN A 1 114 ? -19.342 59.467 28.530 1.00 56.12 114 ASN A C 1
ATOM 878 O O . ASN A 1 114 ? -19.929 60.495 28.861 1.00 56.12 114 ASN A O 1
ATOM 882 N N . GLN A 1 115 ? -18.102 59.498 28.030 1.00 56.75 115 GLN A N 1
ATOM 883 C CA . GLN A 1 115 ? -17.351 60.750 27.900 1.00 56.75 115 GLN A CA 1
ATOM 884 C C . GLN A 1 115 ? -17.869 61.636 26.752 1.00 56.75 115 GLN A C 1
ATOM 886 O O . GLN A 1 115 ? -17.912 62.854 26.893 1.00 56.75 115 GLN A O 1
ATOM 891 N N . LYS A 1 116 ? -18.359 61.054 25.644 1.00 55.56 116 LYS A N 1
ATOM 892 C CA . LYS A 1 116 ? -18.960 61.833 24.540 1.00 55.56 116 LYS A CA 1
ATOM 893 C C . LYS A 1 116 ? -20.326 62.444 24.877 1.00 55.56 116 LYS A C 1
ATOM 895 O O . LYS A 1 116 ? -20.635 63.510 24.358 1.00 55.56 116 LYS A O 1
ATOM 900 N N . ARG A 1 117 ? -21.120 61.827 25.763 1.00 53.91 117 ARG A N 1
ATOM 901 C CA . ARG A 1 117 ? -22.392 62.408 26.243 1.00 53.91 117 ARG A CA 1
ATOM 902 C C . ARG A 1 117 ? -22.178 63.610 27.169 1.00 53.91 117 ARG A C 1
ATOM 904 O O . ARG A 1 117 ? -22.860 64.614 27.013 1.00 53.91 117 ARG A O 1
ATOM 911 N N . ALA A 1 118 ? -21.172 63.558 28.043 1.00 52.81 118 ALA A N 1
ATOM 912 C CA . ALA A 1 118 ? -20.878 64.652 28.974 1.00 52.81 118 ALA A CA 1
ATOM 913 C C . ALA A 1 118 ? -20.415 65.958 28.291 1.00 52.81 118 ALA A C 1
ATOM 915 O O . ALA A 1 118 ? -20.570 67.030 28.867 1.00 52.81 118 ALA A O 1
ATOM 916 N N . LEU A 1 119 ? -19.873 65.896 27.066 1.00 55.91 119 LEU A N 1
ATOM 917 C CA . LEU A 1 119 ? -19.484 67.092 26.302 1.00 55.91 119 LEU A CA 1
ATOM 918 C C . LEU A 1 119 ? -20.590 67.646 25.387 1.00 55.91 119 LEU A C 1
ATOM 920 O O . LEU A 1 119 ? -20.460 68.774 24.915 1.00 55.91 119 LEU A O 1
ATOM 924 N N . GLN A 1 120 ? -21.659 66.889 25.123 1.00 55.97 120 GLN A N 1
ATOM 925 C CA . GLN A 1 120 ? -22.717 67.307 24.195 1.00 55.97 120 GLN A CA 1
ATOM 926 C C . GLN A 1 120 ? -23.879 68.029 24.902 1.00 55.97 120 GLN A C 1
ATOM 928 O O . GLN A 1 120 ? -24.511 68.884 24.288 1.00 55.97 120 GLN A O 1
ATOM 933 N N . ASP A 1 121 ? -24.071 67.790 26.204 1.00 53.50 121 ASP A N 1
ATOM 934 C CA . ASP A 1 121 ? -25.121 68.432 27.016 1.00 53.50 121 ASP A CA 1
ATOM 935 C C . ASP A 1 121 ? -24.680 69.770 27.659 1.00 53.50 121 ASP A C 1
ATOM 937 O O . ASP A 1 121 ? -25.441 70.400 28.387 1.00 53.50 121 ASP A O 1
ATOM 941 N N . GLY A 1 122 ? -23.454 70.240 27.390 1.00 54.03 122 GLY A N 1
ATOM 942 C CA . GLY A 1 122 ? -22.871 71.435 28.023 1.00 54.03 122 GLY A CA 1
ATOM 943 C C . GLY A 1 122 ? -22.900 72.733 27.205 1.00 54.03 122 GLY A C 1
ATOM 944 O O . GLY A 1 122 ? -22.290 73.715 27.626 1.00 54.03 122 GLY A O 1
ATOM 945 N N . LYS A 1 123 ? -23.530 72.773 26.021 1.00 52.94 123 LYS A N 1
ATOM 946 C CA . LYS A 1 123 ? -23.494 73.976 25.166 1.00 52.94 123 LYS A CA 1
ATOM 947 C C . LYS A 1 123 ? -24.812 74.274 24.459 1.00 52.94 123 LYS A C 1
ATOM 949 O O . LYS A 1 123 ? -24.848 74.289 23.238 1.00 52.94 123 LYS A O 1
ATOM 954 N N . LEU A 1 124 ? -25.853 74.587 25.226 1.00 46.69 124 LEU A N 1
ATOM 955 C CA . LEU A 1 124 ? -26.944 75.475 24.809 1.00 46.69 124 LEU A CA 1
ATOM 956 C C . LEU A 1 124 ? -27.526 76.158 26.060 1.00 46.69 124 LEU A C 1
ATOM 958 O O . LEU A 1 124 ? -28.469 75.641 26.638 1.00 46.69 124 LEU A O 1
ATOM 962 N N . ASP A 1 125 ? -26.968 77.300 26.479 1.00 44.44 125 ASP A N 1
ATOM 963 C CA . ASP A 1 125 ? -27.830 78.432 26.848 1.00 44.44 125 ASP A CA 1
ATOM 964 C C . ASP A 1 125 ? -27.091 79.783 26.768 1.00 44.44 125 ASP A C 1
ATOM 966 O O . ASP A 1 125 ? -26.212 80.146 27.546 1.00 44.44 125 ASP A O 1
ATOM 970 N N . ILE A 1 126 ? -27.415 80.443 25.665 1.00 40.44 126 ILE A N 1
ATOM 971 C CA . ILE A 1 126 ? -27.577 81.869 25.393 1.00 40.44 126 ILE A CA 1
ATOM 972 C C . ILE A 1 126 ? -27.657 82.849 26.590 1.00 40.44 126 ILE A C 1
ATOM 974 O O . ILE A 1 126 ? -28.463 82.709 27.494 1.00 40.44 126 ILE A O 1
ATOM 978 N N . THR A 1 127 ? -26.918 83.958 26.429 1.00 40.91 127 THR A N 1
ATOM 979 C CA . THR A 1 127 ? -27.417 85.345 26.568 1.00 40.91 127 THR A CA 1
ATOM 980 C C . THR A 1 127 ? -27.843 85.830 27.966 1.00 40.91 127 THR A C 1
ATOM 982 O O . THR A 1 127 ? -28.953 85.575 28.399 1.00 40.91 127 THR A O 1
ATOM 985 N N . GLN A 1 128 ? -27.013 86.660 28.619 1.00 38.62 128 GLN A N 1
ATOM 986 C CA . GLN A 1 128 ? -27.145 88.136 28.725 1.00 38.62 128 GLN A CA 1
ATOM 987 C C . GLN A 1 128 ? -26.398 88.701 29.955 1.00 38.62 128 GLN A C 1
ATOM 989 O O . GLN A 1 128 ? -26.425 88.135 31.042 1.00 38.62 128 GLN A O 1
ATOM 994 N N . SER A 1 129 ? -25.729 89.843 29.747 1.00 43.56 129 SER A N 1
ATOM 995 C CA . SER A 1 129 ? -25.059 90.693 30.748 1.00 43.56 129 SER A CA 1
ATOM 996 C C . SER A 1 129 ? -25.988 91.152 31.884 1.00 43.56 129 SER A C 1
ATOM 998 O O . SER A 1 129 ? -27.208 91.126 31.729 1.00 43.56 129 SER A O 1
ATOM 1000 N N . PRO A 1 130 ? -25.433 91.733 32.964 1.00 46.44 130 PRO A N 1
ATOM 1001 C CA . PRO A 1 130 ? -25.461 93.198 32.993 1.00 46.44 130 PRO A CA 1
ATOM 1002 C C . PRO A 1 130 ? -24.260 93.882 33.674 1.00 46.44 130 PRO A C 1
ATOM 1004 O O . PRO A 1 130 ? -23.582 93.325 34.526 1.00 46.44 130 PRO A O 1
ATOM 1007 N N . ALA A 1 131 ? -24.132 95.157 33.301 1.00 40.69 131 ALA A N 1
ATOM 1008 C CA . ALA A 1 131 ? -23.738 96.301 34.122 1.00 40.69 131 ALA A CA 1
ATOM 1009 C C . ALA A 1 131 ? -22.277 96.469 34.588 1.00 40.69 131 ALA A C 1
ATOM 1011 O O . ALA A 1 131 ? -21.724 95.735 35.399 1.00 40.69 131 ALA A O 1
ATOM 1012 N N . SER A 1 132 ? -21.741 97.571 34.063 1.00 40.88 132 SER A N 1
ATOM 1013 C CA . SER A 1 132 ? -20.563 98.354 34.413 1.00 40.88 132 SER A CA 1
ATOM 1014 C C . SER A 1 132 ? -20.462 98.834 35.866 1.00 40.88 132 SER A C 1
ATOM 1016 O O . SER A 1 132 ? -21.460 98.924 36.5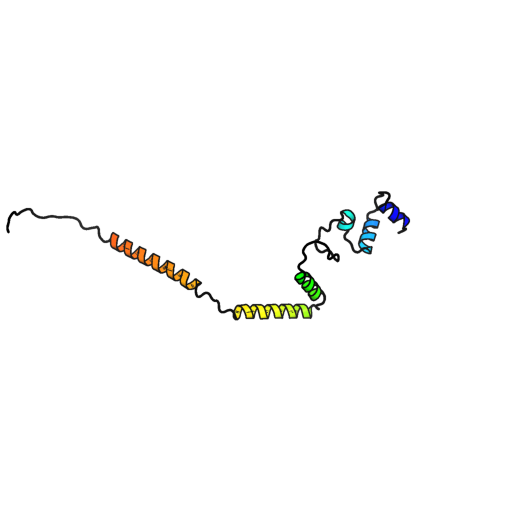76 1.00 40.88 132 SER A O 1
ATOM 1018 N N . ASP A 1 133 ? -19.247 99.322 36.159 1.00 39.34 133 ASP A N 1
ATOM 1019 C CA . ASP A 1 133 ? -18.814 100.172 37.278 1.00 39.34 133 ASP A CA 1
ATOM 1020 C C . ASP A 1 133 ? -18.787 99.479 38.654 1.00 39.34 133 ASP A C 1
ATOM 1022 O O . ASP A 1 133 ? -19.732 98.845 39.089 1.00 39.34 133 ASP A O 1
ATOM 1026 N N . ASN A 1 134 ? -17.715 99.566 39.441 1.00 50.03 134 ASN A N 1
ATOM 1027 C CA . ASN A 1 134 ? -17.083 100.821 39.811 1.00 50.03 134 ASN A CA 1
ATOM 1028 C C . ASN A 1 134 ? -15.665 100.624 40.388 1.00 50.03 134 ASN A C 1
ATOM 1030 O O . ASN A 1 134 ? -15.332 99.605 40.989 1.00 50.03 134 ASN A O 1
ATOM 1034 N N . LYS A 1 135 ? -14.868 101.675 40.203 1.00 43.72 135 LYS A N 1
ATOM 1035 C CA . LYS A 1 135 ? -13.563 101.999 40.789 1.00 43.72 135 LYS A CA 1
ATOM 1036 C C . LYS A 1 135 ? -13.431 101.745 42.295 1.00 43.72 135 LYS A C 1
ATOM 1038 O O . LYS A 1 135 ? -14.362 101.969 43.059 1.00 43.72 135 LYS A O 1
ATOM 1043 N N . GLY A 1 136 ? -12.163 101.598 42.692 1.00 41.22 136 GLY A N 1
ATOM 1044 C CA . GLY A 1 136 ? -11.633 102.082 43.974 1.00 41.22 136 GLY A CA 1
ATOM 1045 C C . GLY A 1 136 ? -11.204 100.941 44.885 1.00 41.22 136 GLY A C 1
ATOM 1046 O O . GLY A 1 136 ? -12.030 100.117 45.232 1.00 41.22 136 GLY A O 1
ATOM 1047 N N . GLN A 1 137 ? -9.896 100.759 45.121 1.00 45.72 137 GLN A N 1
ATOM 1048 C CA . GLN A 1 137 ? -9.156 101.342 46.266 1.00 45.72 137 GLN A CA 1
ATOM 1049 C C . GLN A 1 137 ? -9.609 100.724 47.600 1.00 45.72 137 GLN A C 1
ATOM 1051 O O . GLN A 1 137 ? -10.796 100.604 47.842 1.00 45.72 137 GLN A O 1
ATOM 1056 N N . ALA A 1 138 ? -8.772 100.331 48.549 1.00 45.59 138 ALA A N 1
ATOM 1057 C CA . ALA A 1 138 ? -7.349 100.466 48.850 1.00 45.59 138 ALA A CA 1
ATOM 1058 C C . ALA A 1 138 ? -7.028 99.261 49.784 1.00 45.59 138 ALA A C 1
ATOM 1060 O O . ALA A 1 138 ? -7.947 98.634 50.305 1.00 45.59 138 ALA A O 1
ATOM 1061 N N . ARG A 1 139 ? -5.809 98.723 49.840 1.00 43.41 139 ARG A N 1
ATOM 1062 C CA . ARG A 1 139 ? -4.718 99.197 50.705 1.00 43.41 139 ARG A CA 1
ATOM 1063 C C . ARG A 1 139 ? -5.116 99.385 52.167 1.00 43.41 139 ARG A C 1
ATOM 1065 O O . ARG A 1 139 ? -5.957 100.268 52.424 1.00 43.41 139 ARG A O 1
#